Protein AF-A0A100JUW4-F1 (afdb_monomer)

Foldseek 3Di:
DDDDDDDDDDDDDPVLVVVCVVVVPPPPDDDDPPPPPPPDDDPVNVVVVVVVVVVVVVVVVQLQVQLVVLCVVLVHDDDPLSVLSSVLSVQLPDPDAAEAEDCDVPSNCSRNPPSHHYDHD

Mean predicted aligned error: 14.02 Å

Solvent-accessible surface area (backbone atoms only — not comparable to full-atom values): 7519 Å² total; per-residue (Å²): 136,83,81,80,87,82,89,83,88,81,92,73,60,68,72,60,53,53,55,48,56,73,69,40,56,97,76,75,52,93,72,68,96,63,59,87,85,74,62,81,89,45,72,64,58,55,48,51,52,50,52,51,51,52,51,54,51,49,55,53,50,49,40,54,50,45,14,50,49,34,26,58,77,55,73,50,80,65,78,88,51,47,63,52,25,42,50,42,31,52,47,68,68,46,96,60,94,40,75,46,80,32,79,65,48,65,65,48,40,61,51,48,45,87,78,45,47,74,42,76,100

Radius of gyration: 26.95 Å; Cα contacts (8 Å, |Δi|>4): 84; chains: 1; bounding box: 56×41×64 Å

Structure (mmCIF, N/CA/C/O backbone):
data_AF-A0A100JUW4-F1
#
_entry.id   AF-A0A100JUW4-F1
#
loop_
_atom_site.group_PDB
_atom_site.id
_atom_site.type_symbol
_atom_site.label_atom_id
_atom_site.label_alt_id
_atom_site.label_comp_id
_atom_site.label_asym_id
_atom_site.label_entity_id
_atom_site.label_seq_id
_atom_site.pdbx_PDB_ins_code
_atom_site.Cartn_x
_atom_site.Cartn_y
_atom_site.Cartn_z
_atom_site.occupancy
_atom_site.B_iso_or_equiv
_atom_site.auth_seq_id
_atom_site.auth_comp_id
_atom_site.auth_asym_id
_atom_site.auth_atom_id
_atom_site.pdbx_PDB_model_num
ATOM 1 N N . MET A 1 1 ? 23.988 28.500 -39.469 1.00 46.19 1 MET A N 1
ATOM 2 C CA . MET A 1 1 ? 25.250 27.902 -39.963 1.00 46.19 1 MET A CA 1
ATOM 3 C C . MET A 1 1 ? 25.761 26.962 -38.882 1.00 46.19 1 MET A C 1
ATOM 5 O O . MET A 1 1 ? 25.996 27.439 -37.783 1.00 46.19 1 MET A O 1
ATOM 9 N N . SER A 1 2 ? 25.822 25.650 -39.135 1.00 58.75 2 SER A N 1
ATOM 10 C CA . SER A 1 2 ? 26.327 24.673 -38.154 1.00 58.75 2 SER A CA 1
ATOM 11 C C . SER A 1 2 ? 27.848 24.564 -38.268 1.00 58.75 2 SER A C 1
ATOM 13 O O . SER A 1 2 ? 28.369 24.569 -39.384 1.00 58.75 2 SER A O 1
ATOM 15 N N . ALA A 1 3 ? 28.554 24.510 -37.138 1.00 57.41 3 ALA A N 1
ATOM 16 C CA . ALA A 1 3 ? 30.006 24.348 -37.114 1.00 57.41 3 ALA A CA 1
ATOM 17 C C . ALA A 1 3 ? 30.414 22.950 -37.627 1.00 57.41 3 ALA A C 1
ATOM 19 O O . ALA A 1 3 ? 29.676 21.985 -37.405 1.00 57.41 3 ALA A O 1
ATOM 20 N N . PRO A 1 4 ? 31.567 22.810 -38.310 1.00 59.62 4 PRO A N 1
ATOM 21 C CA . PRO A 1 4 ? 32.031 21.508 -38.774 1.00 59.62 4 PRO A CA 1
ATOM 22 C C . PRO A 1 4 ? 32.361 20.589 -37.582 1.00 59.62 4 PRO A C 1
ATOM 24 O O . PRO A 1 4 ? 32.865 21.069 -36.563 1.00 59.62 4 PRO A O 1
ATOM 27 N N . PRO A 1 5 ? 32.099 19.275 -37.683 1.00 61.78 5 PRO A N 1
ATOM 28 C CA . PRO A 1 5 ? 32.401 18.332 -36.610 1.00 61.78 5 PRO A CA 1
ATOM 29 C C . PRO A 1 5 ? 33.914 18.251 -36.343 1.00 61.78 5 PRO A C 1
ATOM 31 O O . PRO A 1 5 ? 34.718 18.167 -37.273 1.00 61.78 5 PRO A O 1
ATOM 34 N N . GLY A 1 6 ? 34.299 18.258 -35.064 1.00 53.75 6 GLY A N 1
ATOM 35 C CA . GLY A 1 6 ? 35.684 18.070 -34.621 1.00 53.75 6 GLY A CA 1
ATOM 36 C C . GLY A 1 6 ? 36.074 16.591 -34.547 1.00 53.75 6 GLY A C 1
ATOM 37 O O . GLY A 1 6 ? 35.256 15.744 -34.189 1.00 53.75 6 GLY A O 1
ATOM 38 N N . ARG A 1 7 ? 37.334 16.268 -34.869 1.00 60.59 7 ARG A N 1
ATOM 39 C CA . ARG A 1 7 ? 37.918 14.937 -34.633 1.00 60.59 7 ARG A CA 1
ATOM 40 C C . ARG A 1 7 ? 38.613 14.920 -33.273 1.00 60.59 7 ARG A C 1
ATOM 42 O O . ARG A 1 7 ? 39.481 15.753 -33.028 1.00 60.59 7 ARG A O 1
ATOM 49 N N . TYR A 1 8 ? 38.263 13.951 -32.432 1.00 54.53 8 TYR A N 1
ATOM 50 C CA . TYR A 1 8 ? 38.895 13.706 -31.134 1.00 54.53 8 TYR A CA 1
ATOM 51 C C . TYR A 1 8 ? 39.516 12.303 -31.129 1.00 54.53 8 TYR A C 1
ATOM 53 O O . TYR A 1 8 ? 38.921 11.369 -31.664 1.00 54.53 8 TYR A O 1
ATOM 61 N N . THR A 1 9 ? 40.700 12.154 -30.532 1.00 65.81 9 THR A N 1
ATOM 62 C CA . THR A 1 9 ? 41.393 10.863 -30.383 1.00 65.81 9 THR A CA 1
ATOM 63 C C . THR A 1 9 ? 41.263 10.386 -28.943 1.00 65.81 9 THR A C 1
ATOM 65 O O . THR A 1 9 ? 41.568 11.139 -28.021 1.00 65.81 9 THR A O 1
ATOM 68 N N . ILE A 1 10 ? 40.854 9.133 -28.751 1.00 62.78 10 ILE A N 1
ATOM 69 C CA . ILE A 1 10 ? 40.868 8.451 -27.453 1.00 62.78 10 ILE A CA 1
ATOM 70 C C . ILE A 1 10 ? 41.753 7.203 -27.547 1.00 62.78 10 ILE A C 1
ATOM 72 O O . ILE A 1 10 ? 41.720 6.490 -28.550 1.00 62.78 10 ILE A O 1
ATOM 76 N N . THR A 1 11 ? 42.566 6.952 -26.522 1.00 76.38 11 THR A N 1
ATOM 77 C CA . THR A 1 11 ? 43.394 5.740 -26.423 1.00 76.38 11 THR A CA 1
ATOM 78 C C . THR A 1 11 ? 42.575 4.627 -25.785 1.00 76.38 11 THR A C 1
ATOM 80 O O . THR A 1 11 ? 41.960 4.840 -24.744 1.00 76.38 11 THR A O 1
ATOM 83 N N . MET A 1 12 ? 42.578 3.439 -26.386 1.00 74.25 12 MET A N 1
ATOM 84 C CA . MET A 1 12 ? 41.856 2.269 -25.879 1.00 74.25 12 MET A CA 1
ATOM 85 C C . MET A 1 12 ? 42.592 0.963 -26.233 1.00 74.25 12 MET A C 1
ATOM 87 O O . MET A 1 12 ? 43.443 0.979 -27.131 1.00 74.25 12 MET A O 1
ATOM 91 N N . PRO A 1 13 ? 42.282 -0.158 -25.553 1.00 80.56 13 PRO A N 1
ATOM 92 C CA . PRO A 1 13 ? 42.764 -1.494 -25.909 1.00 80.56 13 PRO A CA 1
ATOM 93 C C . PRO A 1 13 ? 42.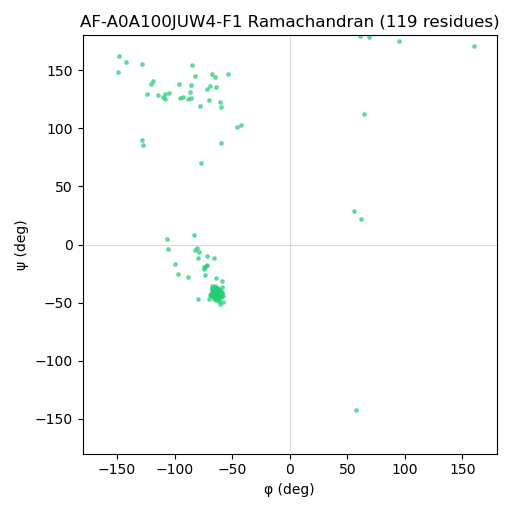485 -1.879 -27.373 1.00 80.56 13 PRO A C 1
ATOM 95 O O . PRO A 1 13 ? 41.491 -1.466 -27.974 1.00 80.56 13 PRO A O 1
ATOM 98 N N . ARG A 1 14 ? 43.399 -2.659 -27.966 1.00 74.38 14 ARG A N 1
ATOM 99 C CA . ARG A 1 14 ? 43.422 -2.956 -29.412 1.00 74.38 14 ARG A CA 1
ATOM 100 C C . ARG A 1 14 ? 42.187 -3.722 -29.888 1.00 74.38 14 ARG A C 1
ATOM 102 O O . ARG A 1 14 ? 41.667 -3.438 -30.958 1.00 74.38 14 ARG A O 1
ATOM 109 N N . ASP A 1 15 ? 41.734 -4.684 -29.108 1.00 73.06 15 ASP A N 1
ATOM 110 C CA . ASP A 1 15 ? 40.545 -5.500 -29.353 1.00 73.06 15 ASP A CA 1
ATOM 111 C C . ASP A 1 15 ? 39.257 -4.660 -29.435 1.00 73.06 15 ASP A C 1
ATOM 113 O O . ASP A 1 15 ? 38.432 -4.863 -30.334 1.00 73.06 15 ASP A O 1
ATOM 117 N N . ILE A 1 16 ? 39.128 -3.653 -28.567 1.00 68.19 16 ILE A N 1
ATOM 118 C CA . ILE A 1 16 ? 38.009 -2.699 -28.575 1.00 68.19 16 ILE A CA 1
ATOM 119 C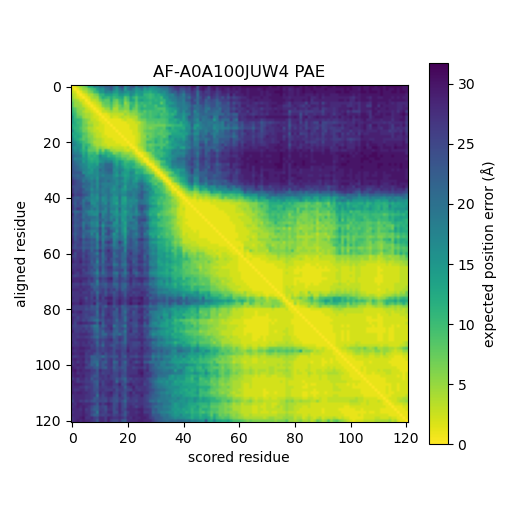 C . ILE A 1 16 ? 38.083 -1.803 -29.818 1.00 68.19 16 ILE A C 1
ATOM 121 O O . ILE A 1 16 ? 37.079 -1.605 -30.508 1.00 68.19 16 ILE A O 1
ATOM 125 N N . ALA A 1 17 ? 39.281 -1.315 -30.153 1.00 72.88 17 ALA A N 1
ATOM 126 C CA . ALA A 1 17 ? 39.496 -0.477 -31.331 1.00 72.88 17 ALA A CA 1
ATOM 127 C C . ALA A 1 17 ? 39.150 -1.204 -32.646 1.00 72.88 17 ALA A C 1
ATOM 129 O O . ALA A 1 17 ? 38.476 -0.634 -33.507 1.00 72.88 17 ALA A O 1
ATOM 130 N N . GLU A 1 18 ? 39.564 -2.466 -32.800 1.00 71.75 18 GLU A N 1
ATOM 131 C CA . GLU A 1 18 ? 39.243 -3.275 -33.985 1.00 71.75 18 GLU A CA 1
ATOM 132 C C . GLU A 1 18 ? 37.737 -3.577 -34.078 1.00 71.75 18 GLU A C 1
ATOM 134 O O . GLU A 1 18 ? 37.145 -3.476 -35.156 1.00 71.75 18 GLU A O 1
ATOM 139 N N . SER A 1 19 ? 37.082 -3.851 -32.945 1.00 65.81 19 SER A N 1
ATOM 140 C CA . SER A 1 19 ? 35.633 -4.094 -32.881 1.00 65.81 19 SER A CA 1
ATOM 141 C C . SER A 1 19 ? 34.809 -2.863 -33.272 1.00 65.81 19 SER A C 1
ATOM 143 O O . SER A 1 19 ? 33.810 -2.986 -33.987 1.00 65.81 19 SER A O 1
ATOM 145 N N . ALA A 1 20 ? 35.233 -1.672 -32.842 1.00 67.94 20 ALA A N 1
ATOM 146 C CA . ALA A 1 20 ? 34.608 -0.410 -33.229 1.00 67.94 20 ALA A CA 1
ATOM 147 C C . ALA A 1 20 ? 34.815 -0.114 -34.724 1.00 67.94 20 ALA A C 1
ATOM 149 O O . ALA A 1 20 ? 33.881 0.279 -35.425 1.00 67.94 20 ALA A O 1
ATOM 150 N N . LYS A 1 21 ? 36.024 -0.367 -35.243 1.00 68.75 21 LYS A N 1
ATOM 151 C CA . LYS A 1 21 ? 36.372 -0.148 -36.653 1.00 68.75 21 LYS A CA 1
ATOM 152 C C . LYS A 1 21 ? 35.589 -1.056 -37.603 1.00 68.75 21 LYS A C 1
ATOM 154 O O . LYS A 1 21 ? 35.150 -0.591 -38.651 1.00 68.75 21 LYS A O 1
ATOM 159 N N . ALA A 1 22 ? 35.374 -2.319 -37.233 1.00 67.06 22 ALA A N 1
ATOM 160 C CA . ALA A 1 22 ? 34.567 -3.255 -38.017 1.00 67.06 22 ALA A CA 1
ATOM 161 C C . ALA A 1 22 ? 33.091 -2.825 -38.126 1.00 67.06 22 ALA A C 1
ATOM 163 O O . ALA A 1 22 ? 32.432 -3.125 -39.120 1.00 67.06 22 ALA A O 1
ATOM 164 N N . ARG A 1 23 ? 32.575 -2.109 -37.118 1.00 64.12 23 ARG A N 1
ATOM 165 C CA . ARG A 1 23 ? 31.162 -1.711 -37.015 1.00 64.12 23 ARG A CA 1
ATOM 166 C C . ARG A 1 23 ? 30.866 -0.290 -37.508 1.00 64.12 23 ARG A C 1
ATOM 168 O O . ARG A 1 23 ? 29.745 -0.029 -37.927 1.00 64.12 23 ARG A O 1
ATOM 175 N N . GLY A 1 24 ? 31.847 0.616 -37.491 1.00 59.12 24 GLY A N 1
ATOM 176 C CA . GLY A 1 24 ? 31.662 2.041 -37.817 1.00 59.12 24 GLY A CA 1
ATOM 177 C C . GLY A 1 24 ? 31.578 2.393 -39.309 1.00 59.12 24 GLY A C 1
ATOM 178 O O . GLY A 1 24 ? 31.307 3.546 -39.652 1.00 59.12 24 GLY A O 1
ATOM 179 N N . GLY A 1 25 ? 31.809 1.429 -40.205 1.00 56.59 25 GLY A N 1
ATOM 180 C CA . GLY A 1 25 ? 31.821 1.664 -41.651 1.00 56.59 25 GLY A CA 1
ATOM 181 C C . GLY A 1 25 ? 32.897 2.670 -42.118 1.00 56.59 25 GLY A C 1
ATOM 182 O O . GLY A 1 25 ? 33.661 3.220 -41.32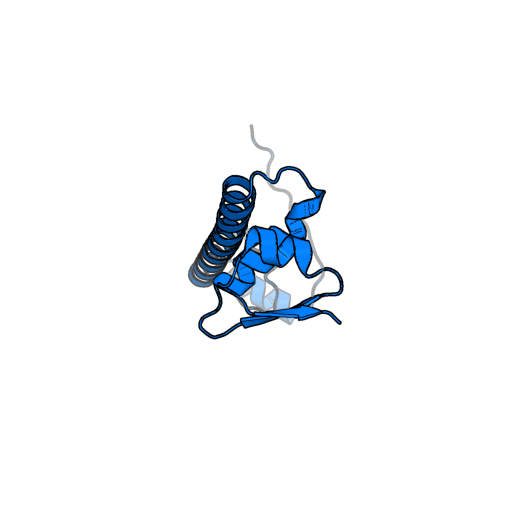2 1.00 56.59 25 GLY A O 1
ATOM 183 N N . PRO A 1 26 ? 32.993 2.938 -43.434 1.00 53.59 26 PRO A N 1
ATOM 184 C CA . PRO A 1 26 ? 34.039 3.795 -44.008 1.00 53.59 26 PRO A CA 1
ATOM 185 C C . PRO A 1 26 ? 33.867 5.292 -43.699 1.00 53.59 26 PRO A C 1
ATOM 187 O O . PRO A 1 26 ? 34.769 6.082 -43.970 1.00 53.59 26 PRO A O 1
ATOM 190 N N . SER A 1 27 ? 32.730 5.705 -43.135 1.00 51.34 27 SER A N 1
ATOM 191 C CA . SER A 1 27 ? 32.402 7.113 -42.889 1.00 51.34 27 SER A CA 1
ATOM 192 C C . SER A 1 27 ? 33.017 7.701 -41.615 1.00 51.34 27 SER A C 1
ATOM 194 O O . SER A 1 27 ? 32.877 8.901 -41.396 1.00 51.34 27 SER A O 1
ATOM 196 N N . GLY A 1 28 ? 33.704 6.909 -40.779 1.00 52.22 28 GLY A N 1
ATOM 197 C CA . GLY A 1 28 ? 34.390 7.421 -39.582 1.00 52.22 28 GLY A CA 1
ATOM 198 C C . GLY A 1 28 ? 33.469 8.194 -38.628 1.00 52.22 28 GLY A C 1
ATOM 199 O O . GLY A 1 28 ? 33.915 9.127 -37.959 1.00 52.22 28 GLY A O 1
ATOM 200 N N . LEU A 1 29 ? 32.177 7.850 -38.613 1.00 42.97 29 LEU A N 1
ATOM 201 C CA . LEU A 1 29 ? 31.181 8.492 -37.770 1.00 42.97 29 LEU A CA 1
ATOM 202 C C . LEU A 1 29 ? 31.170 7.826 -36.397 1.00 42.97 29 LEU A C 1
ATOM 204 O O . LEU A 1 29 ? 31.005 6.617 -36.269 1.00 42.97 29 LEU A O 1
ATOM 208 N N . SER A 1 30 ? 31.332 8.678 -35.387 1.00 55.84 30 SER A N 1
ATOM 209 C CA . SER A 1 30 ? 31.005 8.436 -33.988 1.00 55.84 30 SER A CA 1
ATOM 210 C C . SER A 1 30 ? 29.624 7.789 -33.874 1.00 55.84 30 SER A C 1
ATOM 212 O O . SER A 1 30 ? 28.605 8.476 -33.923 1.00 55.84 30 SER A O 1
ATOM 214 N N . ALA A 1 31 ? 29.596 6.480 -33.679 1.00 44.03 31 ALA A N 1
ATOM 215 C CA . ALA A 1 31 ? 28.426 5.773 -33.203 1.00 44.03 31 ALA A CA 1
ATOM 216 C C . ALA A 1 31 ? 28.883 4.930 -32.019 1.00 44.03 31 ALA A C 1
ATOM 218 O O . ALA A 1 31 ? 29.314 3.797 -32.190 1.00 44.03 31 ALA A O 1
ATOM 219 N N . TYR A 1 32 ? 28.789 5.550 -30.842 1.00 46.81 32 TYR A N 1
ATOM 220 C CA . TYR A 1 32 ? 28.836 4.916 -29.532 1.00 46.81 32 TYR A CA 1
ATOM 221 C C . TYR A 1 32 ? 30.180 4.255 -29.202 1.00 46.81 32 TYR A C 1
ATOM 223 O O . TYR A 1 32 ? 30.563 3.230 -29.754 1.00 46.81 32 TYR A O 1
ATOM 231 N N . VAL A 1 33 ? 30.894 4.813 -28.220 1.00 51.78 33 VAL A N 1
ATOM 232 C CA . VAL A 1 33 ? 31.777 3.993 -27.382 1.00 51.78 33 VAL A CA 1
ATOM 233 C C . VAL A 1 33 ? 30.851 2.970 -26.721 1.00 51.78 33 VAL A C 1
ATOM 235 O O . VAL A 1 33 ? 30.216 3.257 -25.712 1.00 51.78 33 VAL A O 1
ATOM 238 N N . ALA A 1 34 ? 30.638 1.854 -27.413 1.00 47.22 34 ALA A N 1
ATOM 239 C CA . ALA A 1 34 ? 29.783 0.773 -26.983 1.00 47.22 34 ALA A CA 1
ATOM 240 C C . ALA A 1 34 ? 30.565 -0.016 -25.942 1.00 47.22 34 ALA A C 1
ATOM 242 O O . ALA A 1 34 ? 31.664 -0.504 -26.209 1.00 47.22 34 ALA A O 1
ATOM 243 N N . ASP A 1 35 ? 29.981 -0.051 -24.755 1.00 54.88 35 ASP A N 1
ATOM 244 C CA . ASP A 1 35 ? 30.335 -0.877 -23.618 1.00 54.88 35 ASP A CA 1
ATOM 245 C C . ASP A 1 35 ? 30.652 -2.305 -24.096 1.00 54.88 35 ASP A C 1
ATOM 247 O O . ASP A 1 35 ? 29.763 -3.059 -24.497 1.00 54.88 35 ASP A O 1
ATOM 251 N N . ALA A 1 36 ? 31.942 -2.644 -24.166 1.00 53.66 36 ALA A N 1
ATOM 252 C CA . ALA A 1 36 ? 32.414 -3.872 -24.808 1.00 53.66 36 ALA A CA 1
ATOM 253 C C . ALA A 1 36 ? 31.949 -5.145 -24.076 1.00 53.66 36 ALA A C 1
ATOM 255 O O . ALA A 1 36 ? 32.047 -6.234 -24.636 1.00 53.66 36 ALA A O 1
ATOM 256 N N . GLU A 1 37 ? 31.405 -5.009 -22.863 1.00 53.06 37 GLU A N 1
ATOM 257 C CA . GLU A 1 37 ? 30.880 -6.126 -22.081 1.00 53.06 37 GLU A CA 1
ATOM 258 C C . GLU A 1 37 ? 29.399 -6.446 -22.350 1.00 53.06 37 GLU A C 1
ATOM 260 O O . GLU A 1 37 ? 29.021 -7.609 -22.230 1.00 53.06 37 GLU A O 1
ATOM 265 N N . HIS A 1 38 ? 28.564 -5.481 -22.762 1.00 58.19 38 HIS A N 1
ATOM 266 C CA . HIS A 1 38 ? 27.098 -5.665 -22.789 1.00 58.19 38 HIS A CA 1
ATOM 267 C C . HIS A 1 38 ? 26.474 -5.854 -24.183 1.00 58.19 38 HIS A C 1
ATOM 269 O O . HIS A 1 38 ? 25.281 -6.128 -24.285 1.00 58.19 38 HIS A O 1
ATOM 275 N N . GLY A 1 39 ? 27.252 -5.774 -25.270 1.00 59.25 39 GLY A N 1
ATOM 276 C CA . GLY A 1 39 ? 26.694 -5.831 -26.629 1.00 59.25 39 GLY A CA 1
ATOM 277 C C . GLY A 1 39 ? 25.867 -4.580 -26.990 1.00 59.25 39 GLY A C 1
ATOM 278 O O . GLY A 1 39 ? 25.782 -3.637 -26.203 1.00 59.25 39 GLY A O 1
ATOM 279 N N . PRO A 1 40 ? 25.319 -4.485 -28.217 1.00 69.56 40 PRO A N 1
ATOM 280 C CA . PRO A 1 40 ? 24.505 -3.336 -28.606 1.00 69.56 40 PRO A CA 1
ATOM 281 C C . PRO A 1 40 ? 23.161 -3.359 -27.868 1.00 69.56 40 PRO A C 1
ATOM 283 O O . PRO A 1 40 ? 22.420 -4.327 -28.007 1.00 69.56 40 PRO A O 1
ATOM 286 N N . VAL A 1 41 ? 22.826 -2.277 -27.155 1.00 75.12 41 VAL A N 1
ATOM 287 C CA . VAL A 1 41 ? 21.479 -2.088 -26.593 1.00 75.12 41 VAL A CA 1
ATOM 288 C C . VAL A 1 41 ? 20.469 -2.093 -27.739 1.00 75.12 41 VAL A C 1
ATOM 2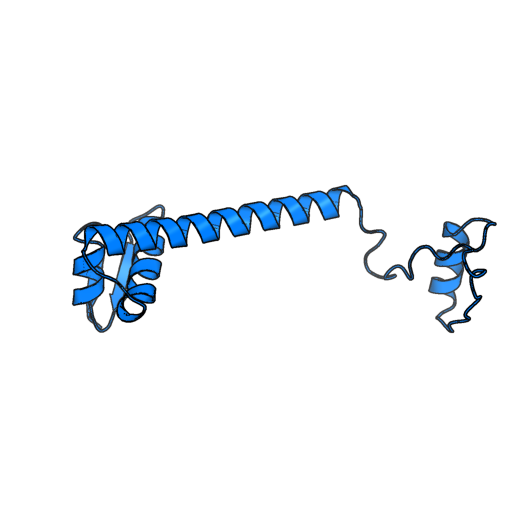90 O O . VAL A 1 41 ? 20.531 -1.252 -28.638 1.00 75.12 41 VAL A O 1
ATOM 293 N N . THR A 1 42 ? 19.553 -3.051 -27.709 1.00 86.12 42 THR A N 1
ATOM 294 C CA . THR A 1 42 ? 18.522 -3.239 -28.728 1.00 86.12 42 THR A CA 1
ATOM 295 C C . THR A 1 42 ? 17.296 -2.366 -28.456 1.00 86.12 42 THR A C 1
ATOM 297 O O . THR A 1 42 ? 16.981 -2.020 -27.313 1.00 86.12 42 THR A O 1
ATOM 300 N N . ASP A 1 43 ? 16.549 -2.033 -29.512 1.00 86.38 43 ASP A N 1
ATOM 301 C CA . ASP A 1 43 ? 15.257 -1.344 -29.378 1.00 86.38 43 ASP A CA 1
ATOM 302 C C . ASP A 1 43 ? 14.264 -2.155 -28.529 1.00 86.38 43 ASP A C 1
ATOM 304 O O . ASP A 1 43 ? 13.448 -1.581 -27.807 1.00 86.38 43 ASP A O 1
ATOM 308 N N . GLU A 1 44 ? 14.363 -3.487 -28.578 1.00 89.12 44 GLU A N 1
ATOM 309 C CA . GLU A 1 44 ? 13.559 -4.403 -27.769 1.00 89.12 44 GLU A CA 1
ATOM 310 C C . GLU A 1 44 ? 13.877 -4.268 -26.275 1.00 89.12 44 GLU A C 1
ATOM 312 O O . GLU A 1 44 ? 12.958 -4.128 -25.471 1.00 89.12 44 GLU A O 1
ATOM 317 N N . GLU A 1 45 ? 15.156 -4.211 -25.891 1.00 89.06 45 GLU A N 1
ATOM 318 C CA . GLU A 1 45 ? 15.567 -3.982 -24.498 1.00 89.06 45 GLU A CA 1
ATOM 319 C C . GLU A 1 45 ? 15.126 -2.607 -23.987 1.00 89.06 45 GLU A C 1
ATOM 321 O O . GLU A 1 45 ? 14.611 -2.485 -22.871 1.00 89.06 45 GLU A O 1
ATOM 326 N N . ILE A 1 46 ? 15.264 -1.565 -24.815 1.00 91.88 46 ILE A N 1
ATOM 327 C CA . ILE A 1 46 ? 14.779 -0.216 -24.488 1.00 91.88 46 ILE A CA 1
ATOM 328 C C . ILE A 1 46 ? 13.263 -0.236 -24.276 1.00 91.88 46 ILE A C 1
ATOM 330 O O . ILE A 1 46 ? 12.756 0.399 -23.342 1.00 91.88 46 ILE A O 1
ATOM 334 N N . GLN A 1 47 ? 12.530 -0.949 -25.131 1.00 94.81 47 GLN A N 1
ATOM 335 C CA . GLN A 1 47 ? 11.081 -1.040 -25.042 1.00 94.81 47 GLN A CA 1
ATOM 336 C C . GLN A 1 47 ? 10.640 -1.845 -23.813 1.00 94.81 47 GLN A C 1
ATOM 338 O O . GLN A 1 47 ? 9.784 -1.374 -23.062 1.00 94.81 47 GLN A O 1
ATOM 343 N N . ALA A 1 48 ? 11.287 -2.976 -23.531 1.00 95.00 48 ALA A N 1
ATOM 344 C CA . ALA A 1 48 ? 11.025 -3.787 -22.347 1.00 95.00 48 ALA A CA 1
ATOM 345 C C . ALA A 1 48 ? 11.260 -2.994 -21.052 1.00 95.00 48 ALA A C 1
ATOM 347 O O . ALA A 1 48 ? 10.410 -2.990 -20.158 1.00 95.00 48 ALA A O 1
ATOM 348 N N . LEU A 1 49 ? 12.371 -2.254 -20.961 1.00 93.31 49 LEU A N 1
ATOM 349 C CA . LEU A 1 49 ? 12.668 -1.416 -19.798 1.00 93.31 49 LEU A CA 1
ATOM 350 C C . LEU A 1 49 ? 11.648 -0.281 -19.634 1.00 93.31 49 LEU A C 1
ATOM 352 O O . LEU A 1 49 ? 11.217 0.027 -18.518 1.00 93.31 49 LEU A O 1
ATOM 356 N N . ARG A 1 50 ? 11.231 0.346 -20.739 1.00 95.81 50 ARG A N 1
ATOM 357 C CA . ARG A 1 50 ? 10.189 1.381 -20.723 1.00 95.81 50 ARG A CA 1
ATOM 358 C C . ARG A 1 50 ? 8.867 0.820 -20.205 1.00 95.81 50 ARG A C 1
ATOM 360 O O . ARG A 1 50 ? 8.233 1.453 -19.357 1.00 95.81 50 ARG A O 1
ATOM 367 N N . ASP A 1 51 ? 8.479 -0.363 -20.662 1.00 97.31 51 ASP A N 1
ATOM 368 C CA . ASP A 1 51 ? 7.248 -1.022 -20.234 1.00 97.31 51 ASP A CA 1
ATOM 369 C C . ASP A 1 51 ? 7.300 -1.403 -18.753 1.00 97.31 51 ASP A C 1
ATOM 371 O O . ASP A 1 51 ? 6.360 -1.099 -18.013 1.00 97.31 51 ASP A O 1
ATOM 375 N N . GLN A 1 52 ?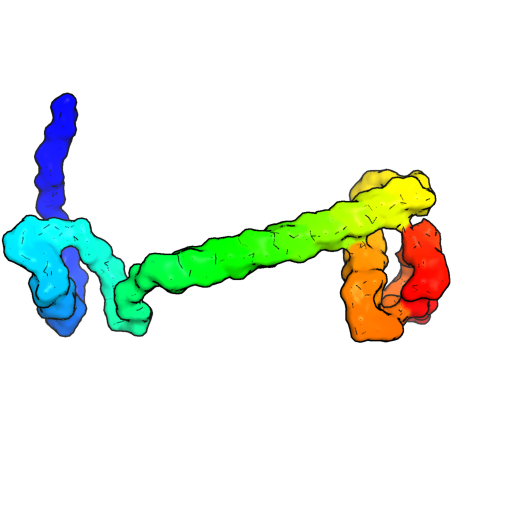 8.423 -1.949 -18.280 1.00 95.06 52 GLN A N 1
ATOM 376 C CA . GLN A 1 52 ? 8.655 -2.201 -16.854 1.00 95.06 52 GLN A CA 1
ATOM 377 C C . GLN A 1 52 ? 8.547 -0.917 -16.023 1.00 95.06 52 GLN A C 1
ATOM 379 O O . GLN A 1 52 ? 7.877 -0.893 -14.988 1.00 95.06 52 GLN A O 1
ATOM 384 N N . LEU A 1 53 ? 9.139 0.187 -16.484 1.00 95.88 53 LEU A N 1
ATOM 385 C CA . LEU A 1 53 ? 9.062 1.471 -15.790 1.00 95.88 53 LEU A CA 1
ATOM 386 C C . LEU A 1 53 ? 7.625 2.007 -15.738 1.00 95.88 53 LEU A C 1
ATOM 388 O O . LEU A 1 53 ? 7.192 2.523 -14.703 1.00 95.88 53 LEU A O 1
ATOM 392 N N . HIS A 1 54 ? 6.866 1.886 -16.829 1.00 93.50 54 HIS A N 1
ATOM 393 C CA . HIS A 1 54 ? 5.450 2.251 -16.839 1.00 93.50 54 HIS A CA 1
ATOM 394 C C . HIS A 1 54 ? 4.630 1.376 -15.889 1.00 93.50 54 HIS A C 1
ATOM 396 O O . HIS A 1 54 ? 3.807 1.909 -15.141 1.00 93.50 54 HIS A O 1
ATOM 402 N N . GLN A 1 55 ? 4.870 0.065 -15.862 1.00 91.56 55 GLN A N 1
ATOM 403 C CA . GLN A 1 55 ? 4.208 -0.854 -14.936 1.00 91.56 55 GLN A CA 1
ATOM 404 C C . GLN A 1 55 ? 4.517 -0.499 -13.476 1.00 91.56 55 GLN A C 1
ATOM 406 O O . GLN A 1 55 ? 3.587 -0.324 -12.686 1.00 91.56 55 GLN A O 1
ATOM 411 N N . ALA A 1 56 ? 5.788 -0.281 -13.134 1.00 85.31 56 ALA A N 1
ATOM 412 C CA . ALA A 1 56 ? 6.209 0.105 -11.788 1.00 85.31 56 ALA A CA 1
ATOM 413 C C . ALA A 1 56 ? 5.588 1.443 -11.347 1.00 85.31 56 ALA A C 1
ATOM 415 O O . ALA A 1 56 ? 5.156 1.598 -10.202 1.00 85.31 56 ALA A O 1
ATOM 416 N N . ARG A 1 57 ? 5.488 2.419 -12.260 1.00 89.12 57 ARG A N 1
ATOM 417 C CA . ARG A 1 57 ? 4.804 3.696 -11.991 1.00 89.12 57 ARG A CA 1
ATOM 418 C C . ARG A 1 57 ? 3.314 3.509 -11.728 1.00 89.12 57 ARG A C 1
ATOM 420 O O . ARG A 1 57 ? 2.796 4.128 -10.803 1.00 89.12 57 ARG A O 1
ATOM 427 N N . ARG A 1 58 ? 2.632 2.649 -12.493 1.00 87.81 58 ARG A N 1
ATOM 428 C CA . ARG A 1 58 ? 1.211 2.345 -12.255 1.00 87.81 58 ARG A CA 1
ATOM 429 C C . ARG A 1 58 ? 0.991 1.653 -10.914 1.00 87.81 58 ARG A C 1
ATOM 431 O O . ARG A 1 58 ? 0.075 2.037 -10.199 1.00 87.81 58 ARG A O 1
ATOM 438 N N . GLN A 1 59 ? 1.841 0.694 -10.548 1.00 83.81 59 GLN A N 1
ATOM 439 C CA . GLN A 1 59 ? 1.759 0.011 -9.252 1.00 83.81 59 GLN A CA 1
ATOM 440 C C . GLN A 1 59 ? 1.933 0.990 -8.082 1.00 83.81 59 GLN A C 1
ATOM 442 O O . GLN A 1 59 ? 1.136 0.984 -7.146 1.00 83.81 59 GLN A O 1
ATOM 447 N N . ARG A 1 60 ? 2.914 1.901 -8.167 1.00 85.69 60 ARG A N 1
ATOM 448 C CA . ARG A 1 60 ? 3.100 2.969 -7.168 1.00 85.69 60 ARG A CA 1
ATOM 449 C C . ARG A 1 60 ? 1.898 3.912 -7.086 1.00 85.69 60 ARG A C 1
ATOM 451 O O . ARG A 1 60 ? 1.455 4.239 -5.990 1.00 85.69 60 ARG A O 1
ATOM 458 N N . ALA A 1 61 ? 1.361 4.327 -8.234 1.00 87.06 61 ALA A N 1
ATOM 459 C CA . ALA A 1 61 ? 0.193 5.202 -8.291 1.00 87.06 61 ALA A CA 1
ATOM 460 C C . ALA A 1 61 ? -1.068 4.536 -7.716 1.00 87.06 61 ALA A C 1
ATOM 462 O O . ALA A 1 61 ? -1.860 5.208 -7.062 1.00 87.06 61 ALA A O 1
ATOM 463 N N . TYR A 1 62 ? -1.233 3.224 -7.915 1.00 87.69 62 TYR A N 1
ATOM 464 C CA . TYR A 1 62 ? -2.325 2.457 -7.318 1.00 87.69 62 TYR A CA 1
ATOM 465 C C . TYR A 1 62 ? -2.272 2.502 -5.786 1.00 87.69 62 TYR A C 1
ATOM 467 O O . TYR A 1 62 ? -3.255 2.891 -5.163 1.00 87.69 62 TYR A O 1
ATOM 475 N N . GLY A 1 63 ? -1.116 2.188 -5.186 1.00 91.12 63 GLY A N 1
ATOM 476 C CA . GLY A 1 63 ? -0.954 2.233 -3.729 1.00 91.12 63 GLY A CA 1
ATOM 477 C C . GLY A 1 63 ? -1.211 3.627 -3.152 1.00 91.12 63 GLY A C 1
ATOM 478 O O . GLY A 1 63 ? -1.957 3.764 -2.188 1.00 91.12 63 GLY A O 1
ATOM 479 N N . ALA A 1 64 ? -0.675 4.670 -3.795 1.00 92.12 64 ALA A N 1
ATOM 480 C CA . ALA A 1 64 ? -0.873 6.055 -3.363 1.00 92.12 64 ALA A CA 1
ATOM 481 C C . ALA A 1 64 ? -2.343 6.495 -3.436 1.00 92.12 64 ALA A C 1
ATOM 483 O O . ALA A 1 64 ? -2.835 7.173 -2.535 1.00 92.12 64 ALA A O 1
ATOM 484 N N . ARG A 1 65 ? -3.058 6.095 -4.492 1.00 93.81 65 ARG A N 1
ATOM 485 C CA . ARG A 1 65 ? -4.487 6.379 -4.630 1.00 93.81 65 ARG A CA 1
ATOM 486 C C . ARG A 1 65 ? -5.307 5.653 -3.566 1.00 93.81 65 ARG A C 1
ATOM 488 O O . ARG A 1 65 ? -6.131 6.286 -2.921 1.00 93.81 65 ARG A O 1
ATOM 495 N N . HIS A 1 66 ? -5.055 4.363 -3.361 1.00 95.19 66 HIS A N 1
ATOM 496 C CA . HIS A 1 66 ? -5.774 3.569 -2.366 1.00 95.19 66 HIS A CA 1
ATOM 497 C C . HIS A 1 66 ? -5.527 4.114 -0.947 1.00 95.19 66 HIS A C 1
ATOM 499 O O . HIS A 1 66 ? -6.454 4.235 -0.156 1.00 95.19 66 HIS A O 1
ATOM 505 N N . ALA A 1 67 ? -4.297 4.535 -0.636 1.00 95.50 67 ALA A N 1
ATOM 506 C CA . ALA A 1 67 ? -3.983 5.200 0.627 1.00 95.50 67 ALA A CA 1
ATOM 507 C C . ALA A 1 67 ? -4.745 6.527 0.795 1.00 95.50 67 ALA A C 1
ATOM 509 O O . ALA A 1 67 ? -5.266 6.810 1.871 1.00 95.50 67 ALA A O 1
ATOM 510 N N . ALA A 1 68 ? -4.848 7.332 -0.267 1.00 94.31 68 ALA A N 1
ATOM 511 C CA . ALA A 1 68 ? -5.631 8.565 -0.239 1.00 94.31 68 ALA A CA 1
ATOM 512 C C . ALA A 1 68 ? -7.132 8.304 -0.012 1.00 94.31 68 ALA A C 1
ATOM 514 O O . ALA A 1 68 ? -7.771 9.061 0.714 1.00 94.31 68 ALA A O 1
ATOM 515 N N . GLU A 1 69 ? -7.676 7.228 -0.586 1.00 94.62 69 GLU A N 1
ATOM 516 C CA . GLU A 1 69 ? -9.058 6.784 -0.357 1.00 94.62 69 GLU A CA 1
ATOM 517 C C . GLU A 1 69 ? -9.267 6.369 1.112 1.00 94.62 69 GLU A C 1
ATOM 519 O O . GLU A 1 69 ? -10.199 6.854 1.744 1.00 94.62 69 GLU A O 1
ATOM 524 N N . LEU A 1 70 ? -8.347 5.596 1.709 1.00 95.50 70 LEU A N 1
ATOM 525 C CA . LEU A 1 70 ? -8.414 5.237 3.138 1.00 95.50 70 LEU A CA 1
ATOM 526 C C . LEU A 1 70 ? -8.404 6.463 4.059 1.00 95.50 70 LEU A C 1
ATOM 528 O O . LEU A 1 70 ? -9.141 6.512 5.042 1.00 95.50 70 LEU A O 1
ATOM 532 N N . LEU A 1 71 ? -7.569 7.457 3.747 1.00 95.25 71 LEU A N 1
ATOM 533 C CA . LEU A 1 71 ? -7.515 8.712 4.495 1.00 95.25 71 LEU A CA 1
ATOM 534 C C . LEU A 1 71 ? -8.832 9.487 4.380 1.00 95.25 71 LEU A C 1
ATOM 536 O O . LEU A 1 71 ? -9.370 9.931 5.395 1.00 95.25 71 LEU A O 1
ATOM 540 N N . ALA A 1 72 ? -9.370 9.605 3.163 1.00 93.50 72 ALA A N 1
ATOM 541 C CA . ALA A 1 72 ? -10.635 10.285 2.912 1.00 93.50 72 ALA A CA 1
ATOM 542 C C . ALA A 1 72 ? -11.808 9.608 3.641 1.00 93.50 72 ALA A C 1
ATOM 544 O O . ALA A 1 72 ? -12.566 10.293 4.328 1.00 93.50 72 ALA A O 1
ATOM 545 N N . ASP A 1 73 ? -11.910 8.281 3.558 1.00 93.88 73 ASP A N 1
ATOM 546 C CA . ASP A 1 73 ? -12.968 7.492 4.200 1.00 93.88 73 ASP A CA 1
ATOM 547 C C . ASP A 1 73 ? -12.913 7.592 5.730 1.00 93.88 73 ASP A C 1
ATOM 549 O O . ASP A 1 73 ? -13.947 7.671 6.394 1.00 93.88 73 ASP A O 1
ATOM 553 N N . ALA A 1 74 ? -11.707 7.638 6.301 1.00 93.06 74 ALA A N 1
ATOM 554 C CA . ALA A 1 74 ? -11.504 7.799 7.737 1.00 93.06 74 ALA A CA 1
ATOM 555 C C . ALA A 1 74 ? -11.617 9.260 8.216 1.00 93.06 74 ALA A C 1
ATOM 557 O O . ALA A 1 74 ? -11.468 9.522 9.412 1.00 93.06 74 ALA A O 1
ATOM 558 N N . GLY A 1 75 ? -11.821 10.228 7.312 1.00 92.50 75 GLY A N 1
ATOM 559 C CA . GLY A 1 75 ? -11.792 11.658 7.634 1.00 92.50 75 GLY A CA 1
ATOM 560 C C . GLY A 1 75 ? -10.432 12.142 8.157 1.00 92.50 75 GLY A C 1
ATOM 561 O O . GLY A 1 75 ? -10.355 13.154 8.854 1.00 92.50 75 GLY A O 1
ATOM 562 N N . ARG A 1 76 ? -9.353 11.410 7.858 1.00 90.00 76 ARG A N 1
ATOM 563 C CA . ARG A 1 76 ? -7.978 11.693 8.289 1.00 90.00 76 ARG A CA 1
ATOM 564 C C . ARG A 1 76 ? -7.263 12.443 7.168 1.00 90.00 76 ARG A C 1
ATOM 566 O O . ARG A 1 76 ? -7.380 12.101 5.997 1.00 90.00 76 ARG A O 1
ATOM 573 N N . HIS A 1 77 ? -6.484 13.463 7.505 1.00 80.75 77 HIS A N 1
ATOM 574 C CA . HIS A 1 77 ? -5.727 14.226 6.515 1.00 80.75 77 HIS A CA 1
ATOM 575 C C . HIS A 1 77 ? -4.350 14.623 7.043 1.00 80.75 77 HIS A C 1
ATOM 577 O O . HIS A 1 77 ? -4.139 14.762 8.247 1.00 80.75 77 HIS A O 1
ATOM 583 N N . GLY A 1 78 ? -3.424 14.893 6.125 1.00 75.25 78 GLY A N 1
ATOM 584 C CA . GLY A 1 78 ? -2.074 15.344 6.452 1.00 75.25 78 GLY A CA 1
ATOM 585 C C . GLY A 1 78 ? -1.048 14.213 6.517 1.00 75.25 78 GLY A C 1
ATOM 586 O O . GLY A 1 78 ? -1.356 13.036 6.353 1.00 75.25 78 GLY A O 1
ATOM 587 N N . HIS A 1 79 ? 0.210 14.602 6.716 1.00 82.94 79 HIS A N 1
ATOM 588 C CA . HIS A 1 79 ? 1.363 13.703 6.630 1.00 82.94 79 HIS A CA 1
ATOM 589 C C . HIS A 1 79 ? 1.471 12.728 7.812 1.00 82.94 79 HIS A C 1
ATOM 591 O O . HIS A 1 79 ? 2.139 11.709 7.677 1.00 82.94 79 HIS A O 1
ATOM 597 N N . THR A 1 80 ? 0.800 13.011 8.934 1.00 87.69 80 THR A N 1
ATOM 598 C CA . THR A 1 80 ? 0.836 12.195 10.158 1.00 87.69 80 THR A CA 1
ATOM 599 C C . THR A 1 80 ? 0.361 10.762 9.932 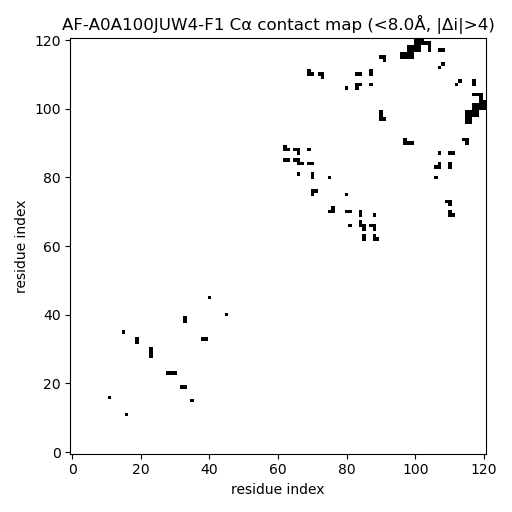1.00 87.69 80 THR 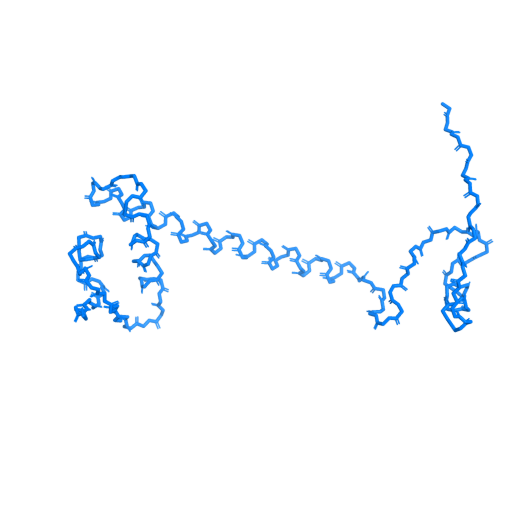A C 1
ATOM 601 O O . THR A 1 80 ? 0.953 9.853 10.485 1.00 87.69 80 THR A O 1
ATOM 604 N N . TYR A 1 81 ? -0.639 10.559 9.069 1.00 91.56 81 TYR A N 1
ATOM 605 C CA . TYR A 1 81 ? -1.248 9.244 8.813 1.00 91.56 81 TYR A CA 1
ATOM 606 C C . TYR A 1 81 ? -0.846 8.646 7.458 1.00 91.56 81 TYR A C 1
ATOM 608 O O . TYR A 1 81 ? -1.377 7.621 7.033 1.00 91.56 81 TYR A O 1
ATOM 616 N N . ALA A 1 82 ? 0.052 9.310 6.723 1.00 91.62 82 ALA A N 1
ATOM 617 C CA . ALA A 1 82 ? 0.365 8.934 5.346 1.00 91.62 82 ALA A CA 1
ATOM 618 C C . ALA A 1 82 ? 1.078 7.575 5.263 1.00 91.62 82 ALA A C 1
ATOM 620 O O . ALA A 1 82 ? 0.837 6.809 4.329 1.00 91.62 82 ALA A O 1
ATOM 621 N N . ILE A 1 83 ? 1.935 7.268 6.241 1.00 92.69 83 ILE A N 1
ATOM 622 C CA . ILE A 1 83 ? 2.637 5.982 6.312 1.00 92.69 83 ILE A CA 1
ATOM 623 C C . ILE A 1 83 ? 1.650 4.864 6.659 1.00 92.69 83 ILE A C 1
ATOM 625 O O . ILE A 1 83 ? 1.631 3.858 5.952 1.00 92.69 83 ILE A O 1
ATOM 629 N N . ASP A 1 84 ? 0.785 5.058 7.656 1.00 93.88 84 ASP A N 1
ATOM 630 C CA . ASP A 1 84 ? -0.232 4.071 8.044 1.00 93.88 84 ASP A CA 1
ATOM 631 C C . ASP A 1 84 ? -1.223 3.797 6.913 1.00 93.88 84 ASP A C 1
ATOM 633 O O . ASP A 1 84 ? -1.582 2.649 6.661 1.00 93.88 84 ASP A O 1
ATOM 637 N N . ALA A 1 85 ? -1.602 4.825 6.151 1.00 95.38 85 ALA A N 1
ATOM 638 C CA . ALA A 1 85 ? -2.462 4.667 4.984 1.00 95.38 85 ALA A CA 1
ATOM 639 C C . ALA A 1 85 ? -1.780 3.886 3.851 1.00 95.38 85 ALA A C 1
ATOM 641 O O . ALA A 1 85 ? -2.403 3.019 3.238 1.00 95.38 85 ALA A O 1
ATOM 642 N N . MET A 1 86 ? -0.496 4.142 3.581 1.00 95.06 86 MET A N 1
ATOM 643 C CA . MET A 1 86 ? 0.281 3.370 2.601 1.00 95.06 86 MET A CA 1
ATOM 644 C C . MET A 1 86 ? 0.499 1.920 3.049 1.00 95.06 86 MET A C 1
ATOM 646 O O . MET A 1 86 ? 0.419 1.003 2.225 1.00 95.06 86 MET A O 1
ATOM 650 N N . LEU A 1 87 ? 0.747 1.700 4.342 1.00 94.50 87 LEU A N 1
ATOM 651 C CA . LEU A 1 87 ? 0.868 0.371 4.937 1.00 94.50 87 LEU A CA 1
ATOM 652 C C . LEU A 1 87 ? -0.459 -0.390 4.838 1.00 94.50 87 LEU A C 1
ATOM 654 O O . LEU A 1 87 ? -0.476 -1.519 4.352 1.00 94.50 87 LEU A O 1
ATOM 658 N N . GLY A 1 88 ? -1.568 0.255 5.200 1.00 95.44 88 GLY A N 1
ATOM 659 C CA . GLY A 1 88 ? -2.920 -0.277 5.061 1.00 95.44 88 GLY A CA 1
ATOM 660 C C . GLY A 1 88 ? -3.267 -0.637 3.618 1.00 95.44 88 GLY A C 1
ATOM 661 O O . GLY A 1 88 ? -3.670 -1.764 3.343 1.00 95.44 88 GLY A O 1
ATOM 662 N N . ALA A 1 89 ? -3.023 0.270 2.670 1.00 95.81 89 ALA A N 1
ATOM 663 C CA . ALA A 1 89 ? -3.240 0.020 1.244 1.00 95.81 89 ALA A CA 1
ATOM 664 C C . ALA A 1 89 ? -2.424 -1.175 0.728 1.00 95.81 89 ALA A C 1
ATOM 666 O O . ALA A 1 89 ? -2.929 -1.996 -0.037 1.00 95.81 89 ALA A O 1
ATOM 667 N N . THR A 1 90 ? -1.171 -1.301 1.169 1.00 94.38 90 THR A N 1
ATOM 668 C CA . THR A 1 90 ? -0.304 -2.428 0.800 1.00 94.38 90 THR A CA 1
ATOM 669 C C . THR A 1 90 ? -0.817 -3.739 1.397 1.00 94.38 90 THR A C 1
ATOM 671 O O . THR A 1 90 ? -0.895 -4.744 0.693 1.00 94.38 90 THR A O 1
ATOM 674 N N . ALA A 1 91 ? -1.214 -3.728 2.671 1.00 95.12 91 ALA A N 1
ATOM 675 C CA . ALA A 1 91 ? -1.745 -4.897 3.366 1.00 95.12 91 ALA A CA 1
ATOM 676 C C . ALA A 1 91 ? -3.067 -5.395 2.755 1.00 95.12 91 ALA A C 1
ATOM 678 O O . ALA A 1 91 ? -3.265 -6.603 2.635 1.00 95.12 91 ALA A O 1
ATOM 679 N N . LEU A 1 92 ? -3.936 -4.472 2.328 1.00 94.75 92 LEU A N 1
ATOM 680 C CA . LEU A 1 92 ? -5.206 -4.763 1.653 1.00 94.75 92 LEU A CA 1
ATOM 681 C C . LEU A 1 92 ? -5.028 -5.242 0.207 1.00 94.75 92 LEU A C 1
ATOM 683 O O . LEU A 1 92 ? -5.886 -5.949 -0.314 1.00 94.75 92 LEU A O 1
ATOM 687 N N . ALA A 1 93 ? -3.934 -4.857 -0.454 1.00 92.44 93 ALA A N 1
ATOM 688 C CA . ALA A 1 93 ? -3.625 -5.291 -1.814 1.00 92.44 93 ALA A CA 1
ATOM 689 C C . ALA A 1 93 ? -3.022 -6.707 -1.882 1.00 92.44 93 ALA A C 1
ATOM 691 O O . ALA A 1 93 ? -2.893 -7.262 -2.974 1.00 92.44 93 ALA A O 1
ATOM 692 N N . ALA A 1 94 ? -2.629 -7.289 -0.747 1.00 91.19 94 ALA A N 1
ATOM 693 C CA . ALA A 1 94 ? -2.042 -8.619 -0.704 1.00 91.19 94 ALA A CA 1
ATOM 694 C C . ALA A 1 94 ? -3.073 -9.709 -1.051 1.00 91.19 94 ALA A C 1
ATOM 696 O O . ALA A 1 94 ? -4.198 -9.728 -0.556 1.00 91.19 94 ALA A O 1
ATOM 697 N N . THR A 1 95 ? -2.665 -10.676 -1.874 1.00 85.38 95 THR A N 1
ATOM 698 C CA . THR A 1 95 ? -3.432 -11.894 -2.172 1.00 85.38 95 THR A CA 1
ATOM 699 C C . THR A 1 95 ? -3.322 -12.891 -1.018 1.00 85.38 95 THR A C 1
ATOM 701 O O . THR A 1 95 ? -2.642 -13.907 -1.123 1.00 85.38 95 THR A O 1
ATOM 704 N N . GLY A 1 96 ? -3.943 -12.593 0.119 1.00 87.50 96 GLY A N 1
ATOM 705 C CA . GLY A 1 96 ? -4.000 -13.507 1.257 1.00 87.50 96 GLY A CA 1
ATOM 706 C C . GLY A 1 96 ? -4.313 -12.801 2.575 1.00 87.50 96 GLY A C 1
ATOM 707 O O . GLY A 1 96 ? -4.321 -11.573 2.622 1.00 87.50 96 GLY A O 1
ATOM 708 N N . PRO A 1 97 ? -4.580 -13.559 3.654 1.00 90.50 97 PRO A N 1
ATOM 709 C CA . PRO A 1 97 ? -4.755 -12.980 4.980 1.00 90.50 97 PRO A CA 1
ATOM 710 C C . PRO A 1 97 ? -3.482 -12.251 5.426 1.00 90.50 97 PRO A C 1
ATOM 712 O O . PRO A 1 97 ? -2.416 -12.862 5.515 1.00 90.50 97 PRO A O 1
ATOM 715 N N . THR A 1 98 ? -3.604 -10.960 5.732 1.00 95.25 98 THR A N 1
ATOM 716 C CA . THR A 1 98 ? -2.481 -10.127 6.182 1.00 95.25 98 THR A CA 1
ATOM 717 C C . THR A 1 98 ? -2.613 -9.795 7.665 1.00 95.25 98 THR A C 1
ATOM 719 O O . THR A 1 98 ? -3.647 -9.283 8.107 1.00 95.25 98 THR A O 1
ATOM 722 N N . THR A 1 99 ? -1.533 -10.037 8.414 1.00 95.62 99 THR A N 1
ATOM 723 C CA . THR A 1 99 ? -1.361 -9.585 9.800 1.00 95.62 99 THR A CA 1
ATOM 724 C C . THR A 1 99 ? -0.301 -8.492 9.853 1.00 95.62 99 THR A C 1
ATOM 726 O O . THR A 1 99 ? 0.815 -8.693 9.376 1.00 95.62 99 THR A O 1
ATOM 729 N N . VAL A 1 100 ? -0.632 -7.351 10.453 1.00 95.69 100 VAL A N 1
ATOM 730 C CA . VAL A 1 100 ? 0.280 -6.224 10.663 1.00 95.69 100 VAL A CA 1
ATOM 731 C C . VAL A 1 100 ? 0.631 -6.132 12.144 1.00 95.69 100 VAL A C 1
ATOM 733 O O . VAL A 1 100 ? -0.254 -6.062 12.996 1.00 95.69 100 VAL A O 1
ATOM 736 N N . LEU A 1 101 ? 1.929 -6.141 12.444 1.00 95.69 101 LEU A N 1
ATOM 737 C CA . LEU A 1 101 ? 2.461 -5.932 13.789 1.00 95.69 101 LEU A CA 1
ATOM 738 C C . LEU A 1 101 ? 2.825 -4.455 13.950 1.00 95.69 101 LEU A C 1
ATOM 740 O O . LEU A 1 101 ? 3.571 -3.923 13.129 1.00 95.69 101 LEU A O 1
ATOM 744 N N . THR A 1 102 ? 2.310 -3.794 14.982 1.00 93.62 102 THR A N 1
ATOM 745 C CA . THR A 1 102 ? 2.530 -2.354 15.195 1.00 93.62 102 THR A CA 1
ATOM 746 C C . THR A 1 102 ? 2.530 -2.007 16.678 1.00 93.62 102 THR A C 1
ATOM 748 O O . THR A 1 102 ? 1.825 -2.628 17.465 1.00 93.62 102 THR A O 1
ATOM 751 N N . SER A 1 103 ? 3.295 -0.995 17.076 1.00 93.69 103 SER A N 1
ATOM 752 C CA . SER A 1 103 ? 3.220 -0.445 18.433 1.00 93.69 103 SER A CA 1
ATOM 753 C C . SER A 1 103 ? 1.969 0.414 18.657 1.00 93.69 103 SER A C 1
ATOM 755 O O . SER A 1 103 ? 1.566 0.601 19.804 1.00 93.69 103 SER A O 1
ATOM 757 N N . ASP A 1 104 ? 1.354 0.921 17.587 1.00 90.62 104 ASP A N 1
ATOM 758 C CA . ASP A 1 104 ? 0.168 1.792 17.594 1.00 90.62 104 ASP A CA 1
ATOM 759 C C . ASP A 1 104 ? -0.910 1.188 16.667 1.00 90.62 104 ASP A C 1
ATOM 761 O O . ASP A 1 104 ? -0.915 1.425 15.454 1.00 90.62 104 ASP A O 1
ATOM 765 N N . PRO A 1 105 ? -1.739 0.255 17.175 1.00 94.94 105 PRO A N 1
ATOM 766 C CA . PRO A 1 105 ? -2.797 -0.381 16.392 1.00 94.94 105 PRO A CA 1
ATOM 767 C C . PRO A 1 105 ? -3.982 0.539 16.090 1.00 94.94 105 PRO A C 1
ATOM 769 O O . PRO A 1 105 ? -4.781 0.217 15.204 1.00 94.94 105 PRO A O 1
ATOM 772 N N . GLU A 1 106 ? -4.136 1.640 16.820 1.00 93.31 106 GLU A N 1
ATOM 773 C CA . GLU A 1 106 ? -5.311 2.499 16.771 1.00 93.31 106 GLU A CA 1
ATOM 774 C C . GLU A 1 106 ? -5.465 3.163 15.396 1.00 93.31 106 GLU A C 1
ATOM 776 O O . GLU A 1 106 ? -6.553 3.121 14.812 1.00 93.31 106 GLU A O 1
ATOM 781 N N . ASP A 1 107 ? -4.380 3.697 14.831 1.00 92.81 107 ASP A N 1
ATOM 782 C CA . ASP A 1 107 ? -4.412 4.368 13.527 1.00 92.81 107 ASP A CA 1
ATOM 783 C C . ASP A 1 107 ? -4.677 3.395 12.369 1.00 92.81 107 ASP A C 1
ATOM 785 O O . ASP A 1 107 ? -5.521 3.658 11.505 1.00 92.81 107 ASP A O 1
ATOM 789 N N . LEU A 1 108 ? -4.047 2.217 12.379 1.00 94.38 108 LEU A N 1
ATOM 790 C CA . LEU A 1 108 ? -4.292 1.189 11.363 1.00 94.38 108 LEU A CA 1
ATOM 791 C C . LEU A 1 108 ? -5.702 0.601 11.454 1.00 94.38 108 LEU A C 1
ATOM 793 O O . LEU A 1 108 ? -6.325 0.348 10.422 1.00 94.38 108 LEU A O 1
ATOM 797 N N . THR A 1 109 ? -6.232 0.425 12.666 1.00 94.50 109 THR A N 1
ATOM 798 C CA . THR A 1 109 ? -7.613 -0.037 12.871 1.00 94.50 109 THR A CA 1
ATOM 799 C C . THR A 1 109 ? -8.612 1.017 12.400 1.00 94.50 109 THR A C 1
ATOM 801 O O . THR A 1 109 ? -9.605 0.671 11.761 1.00 94.50 109 THR A O 1
ATOM 804 N N . ALA A 1 110 ? -8.339 2.303 12.643 1.00 93.62 110 ALA A N 1
ATOM 805 C CA . ALA A 1 110 ? -9.179 3.396 12.162 1.00 93.62 110 ALA A CA 1
ATOM 806 C C . ALA A 1 110 ? -9.213 3.483 10.625 1.00 93.62 110 ALA A C 1
ATOM 808 O O . ALA A 1 110 ? -10.267 3.756 10.057 1.00 93.62 110 ALA A O 1
ATOM 809 N N . LEU A 1 111 ? -8.088 3.223 9.951 1.00 94.69 111 LEU A N 1
ATOM 810 C CA . LEU A 1 111 ? -7.996 3.273 8.487 1.00 94.69 111 LEU A CA 1
ATOM 811 C C . LEU A 1 111 ? -8.551 2.006 7.818 1.00 94.69 111 LEU A C 1
ATOM 813 O O . LEU A 1 111 ? -9.313 2.068 6.853 1.00 94.69 111 LEU A O 1
ATOM 817 N N . CYS A 1 112 ? -8.168 0.828 8.308 1.00 94.31 112 CYS A N 1
ATOM 818 C CA . CYS A 1 112 ? -8.431 -0.437 7.622 1.00 94.31 112 CYS A CA 1
ATOM 819 C C . CYS A 1 112 ? -9.646 -1.191 8.178 1.00 94.31 112 CYS A C 1
ATOM 821 O O . CYS A 1 112 ? -10.181 -2.068 7.493 1.00 94.31 112 CYS A O 1
ATOM 823 N N . GLY A 1 113 ? -10.123 -0.849 9.376 1.00 90.88 113 GLY A N 1
ATOM 824 C CA . GLY A 1 113 ? -11.164 -1.602 10.069 1.00 90.88 113 GLY A CA 1
ATOM 825 C C . GLY A 1 113 ? -10.759 -3.063 10.276 1.00 90.88 113 GLY A C 1
ATOM 826 O O . GLY A 1 113 ? -9.593 -3.378 10.490 1.00 90.88 113 GLY A O 1
ATOM 827 N N . SER A 1 114 ? -11.721 -3.978 10.149 1.00 91.12 114 SER A N 1
ATOM 828 C CA . SER A 1 114 ? -11.510 -5.426 10.303 1.00 91.12 114 SER A CA 1
ATOM 829 C C . SER A 1 114 ? -10.978 -6.134 9.048 1.00 91.12 114 SER A C 1
ATOM 831 O O . SER A 1 114 ? -10.929 -7.362 9.009 1.00 91.12 114 SER A O 1
ATOM 833 N N . ARG A 1 115 ? -10.599 -5.387 8.000 1.00 93.12 115 ARG A N 1
ATOM 834 C CA . ARG A 1 115 ? -10.138 -5.959 6.719 1.00 93.12 115 ARG A CA 1
ATOM 835 C C . ARG A 1 115 ? -8.724 -6.545 6.790 1.00 93.12 115 ARG A C 1
ATOM 837 O O . ARG A 1 115 ? -8.360 -7.348 5.938 1.00 93.12 115 ARG A O 1
ATOM 844 N N . ILE A 1 116 ? -7.945 -6.152 7.794 1.00 94.69 116 ILE A N 1
ATOM 845 C CA . ILE A 1 116 ? -6.628 -6.714 8.111 1.00 94.69 116 ILE A CA 1
ATOM 846 C C . ILE A 1 116 ? -6.595 -7.097 9.590 1.00 94.69 116 ILE A C 1
ATOM 848 O O . ILE A 1 116 ? -7.327 -6.528 10.399 1.00 94.69 116 ILE A O 1
ATOM 852 N N . THR A 1 117 ? -5.735 -8.046 9.958 1.00 96.56 117 THR A N 1
ATOM 853 C CA . THR A 1 117 ? -5.491 -8.352 11.374 1.00 96.56 117 THR A CA 1
ATOM 854 C C . THR A 1 117 ? -4.379 -7.447 11.888 1.00 96.56 117 THR A C 1
ATOM 856 O O . THR A 1 117 ? -3.296 -7.428 11.313 1.00 96.56 117 THR A O 1
ATOM 859 N N . VAL A 1 118 ? -4.622 -6.701 12.963 1.00 96.75 118 VAL A N 1
ATOM 860 C CA . VAL A 1 118 ? -3.621 -5.817 13.577 1.00 96.75 118 VAL A CA 1
ATOM 861 C C . VAL A 1 118 ? -3.290 -6.3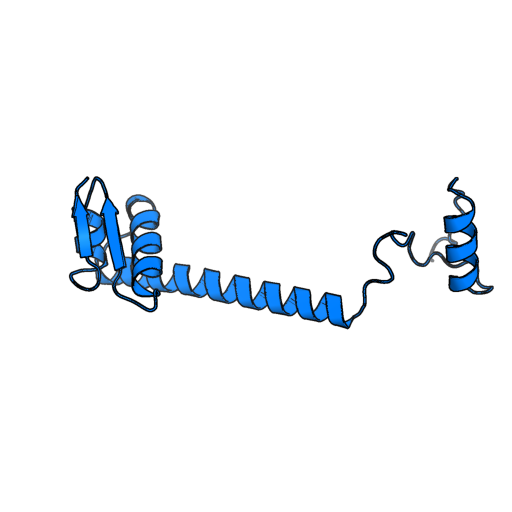38 14.971 1.00 96.75 118 VAL A C 1
ATOM 863 O O . VAL A 1 118 ? -4.193 -6.607 15.760 1.00 96.75 118 VAL A O 1
ATOM 866 N N . ILE A 1 119 ? -2.002 -6.505 15.271 1.00 95.94 119 ILE A N 1
ATOM 867 C CA . ILE A 1 119 ? -1.520 -7.005 16.563 1.00 95.94 119 ILE A CA 1
ATOM 868 C C . ILE A 1 119 ? -0.549 -5.987 17.155 1.00 95.94 119 ILE A C 1
ATOM 870 O O . ILE A 1 119 ? 0.401 -5.567 16.490 1.00 95.94 119 ILE A O 1
ATOM 874 N N . LYS A 1 120 ? -0.788 -5.616 18.418 1.00 96.38 120 LYS A N 1
ATOM 875 C CA . LYS A 1 120 ? 0.116 -4.750 19.174 1.00 96.38 120 LYS A CA 1
ATOM 876 C C . LYS A 1 120 ? 1.392 -5.504 19.551 1.00 96.38 120 LYS A C 1
ATOM 878 O O . LYS A 1 120 ? 1.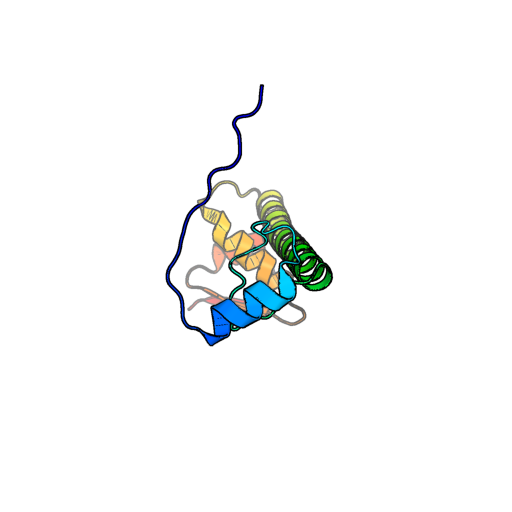296 -6.622 20.060 1.00 96.38 120 LYS A O 1
ATOM 883 N N . VAL A 1 121 ? 2.547 -4.875 19.345 1.00 93.56 121 VAL A N 1
ATOM 884 C CA . VAL A 1 121 ? 3.859 -5.336 19.838 1.00 93.56 121 VAL A CA 1
ATOM 885 C C . VAL A 1 121 ? 4.466 -4.378 20.850 1.00 93.56 121 VAL A C 1
ATOM 887 O O . VAL A 1 121 ? 4.104 -3.178 20.824 1.00 93.56 121 VAL A O 1
#

pLDDT: mean 81.56, std 16.23, range [42.97, 97.31]

Organism: Streptomyces scabiei (NCBI:txid1930)

Secondary structure (DSSP, 8-state):
-PPPPPP------HHHHHHHHHHSTTTT-------TTT-PPPHHHHHHHHHHHHHHHHHHHHHHHHHHHHHHHTT--SGGGHHHHHHHHHHHHSSS--EEEES-HHHHHHHHGGGSEEEE-

Sequence (121 aa):
MSAPPGRYTITMPRDIAESAKARGGPSGLSAYVADAEHGPVTDEEIQALRDQLHQARRQRAYGARHAAELLADAGRHGHTYAIDAMLGATALAATGPTTVLTSDPEDLTALCGSRITVIKV